Protein AF-A0A523GTD7-F1 (afdb_monomer_lite)

Structure (mmCIF, N/CA/C/O backbone):
data_AF-A0A523GTD7-F1
#
_entry.id   AF-A0A523GTD7-F1
#
loop_
_atom_site.group_PDB
_atom_site.id
_atom_site.type_symbol
_atom_site.label_atom_id
_atom_site.label_alt_id
_atom_site.label_comp_id
_atom_site.label_asym_id
_atom_site.label_entity_id
_atom_site.label_seq_id
_atom_site.pdbx_PDB_ins_code
_atom_site.Cartn_x
_atom_site.Cartn_y
_atom_site.Cartn_z
_atom_site.occupancy
_atom_site.B_iso_or_equiv
_atom_site.auth_seq_id
_atom_site.auth_comp_id
_atom_site.auth_asym_id
_atom_site.auth_atom_id
_atom_site.pdbx_PDB_model_num
ATOM 1 N N . MET A 1 1 ? -1.643 4.679 21.120 1.00 72.44 1 MET A N 1
ATOM 2 C CA . MET A 1 1 ? -1.418 3.522 20.223 1.00 72.44 1 MET A CA 1
ATOM 3 C C . MET A 1 1 ? -2.589 3.264 19.270 1.00 72.44 1 MET A C 1
ATOM 5 O O . MET A 1 1 ? -2.383 3.367 18.074 1.00 72.44 1 MET A O 1
ATOM 9 N N . ILE A 1 2 ? -3.818 3.021 19.748 1.00 78.12 2 ILE A N 1
ATOM 10 C CA . ILE A 1 2 ? -4.973 2.696 18.874 1.00 78.12 2 ILE A CA 1
ATOM 11 C C . ILE A 1 2 ? -5.332 3.829 17.888 1.00 78.12 2 ILE A C 1
ATOM 13 O O . ILE A 1 2 ? -5.571 3.570 16.715 1.00 78.12 2 ILE A O 1
ATOM 17 N N . LYS A 1 3 ? -5.316 5.100 18.323 1.00 81.06 3 LYS A N 1
ATOM 18 C CA . LYS A 1 3 ? -5.536 6.245 17.412 1.00 81.06 3 LYS A CA 1
ATOM 19 C C . LYS A 1 3 ? -4.476 6.321 16.304 1.00 81.06 3 LYS A C 1
ATOM 21 O O . LYS A 1 3 ? -4.810 6.590 15.158 1.00 81.06 3 LYS A O 1
ATOM 26 N N . PHE A 1 4 ? -3.216 6.046 16.652 1.00 85.50 4 PHE A N 1
ATOM 27 C CA . PHE A 1 4 ? -2.107 6.020 15.699 1.00 85.50 4 PHE A CA 1
ATOM 28 C C . PHE A 1 4 ? -2.283 4.886 14.684 1.00 85.50 4 PHE A C 1
ATOM 30 O O . PHE A 1 4 ? -2.287 5.164 13.497 1.00 85.50 4 PHE A O 1
ATOM 37 N N . LEU A 1 5 ? -2.569 3.660 15.142 1.00 85.44 5 LEU A N 1
ATOM 38 C CA . LEU A 1 5 ? -2.884 2.505 14.290 1.00 85.44 5 LEU A CA 1
ATOM 39 C C . LEU A 1 5 ? -3.930 2.835 13.218 1.00 85.44 5 LEU A C 1
ATOM 41 O O . LEU A 1 5 ? -3.699 2.630 12.030 1.00 85.44 5 LEU A O 1
ATOM 45 N N . LYS A 1 6 ? -5.080 3.354 13.658 1.00 83.75 6 LYS A N 1
ATOM 46 C CA . LYS A 1 6 ? -6.215 3.677 12.788 1.00 83.75 6 LYS A CA 1
ATOM 47 C C . LYS A 1 6 ? -5.858 4.763 11.771 1.00 83.75 6 LYS A C 1
ATOM 49 O O . LYS A 1 6 ? -6.221 4.652 10.604 1.00 83.75 6 LYS A O 1
ATOM 54 N N . SER A 1 7 ? -5.119 5.786 12.208 1.00 87.12 7 SER A N 1
ATOM 55 C CA . SER A 1 7 ? -4.631 6.855 11.330 1.00 87.12 7 SER A CA 1
ATOM 56 C C . SER A 1 7 ? -3.644 6.319 10.289 1.00 87.12 7 SER A C 1
ATOM 58 O O . SER A 1 7 ? -3.830 6.537 9.095 1.00 87.12 7 SER A O 1
ATOM 60 N N . SER A 1 8 ? -2.650 5.534 10.716 1.00 86.50 8 SER A N 1
ATOM 61 C CA . SER A 1 8 ? -1.679 4.896 9.822 1.00 86.50 8 SER A CA 1
ATOM 62 C C . SER A 1 8 ? -2.358 3.990 8.800 1.00 86.50 8 SER A C 1
ATOM 64 O O . SER A 1 8 ? -2.014 4.041 7.624 1.00 86.50 8 SER A O 1
ATOM 66 N N . GLN A 1 9 ? -3.359 3.209 9.213 1.00 88.06 9 GLN A N 1
ATOM 67 C CA . GLN A 1 9 ? -4.126 2.362 8.303 1.00 88.06 9 GLN A CA 1
ATOM 68 C C . GLN A 1 9 ? -4.867 3.184 7.243 1.00 88.06 9 GLN A C 1
ATOM 70 O O . GLN A 1 9 ? -4.818 2.843 6.063 1.00 88.06 9 GLN A O 1
ATOM 75 N N . MET A 1 10 ? -5.499 4.295 7.636 1.00 88.94 10 MET A N 1
ATOM 76 C CA . MET A 1 10 ? -6.158 5.194 6.688 1.00 88.94 10 MET A CA 1
ATOM 77 C C . MET A 1 10 ? -5.156 5.774 5.684 1.00 88.94 10 MET A C 1
ATOM 79 O O . MET A 1 10 ? -5.385 5.686 4.479 1.00 88.94 10 MET A O 1
ATOM 83 N N . VAL A 1 11 ? -4.019 6.290 6.163 1.00 90.88 11 VAL A N 1
ATOM 84 C CA . VAL A 1 11 ? -2.952 6.835 5.306 1.00 90.88 11 VAL A CA 1
ATOM 85 C C . VAL A 1 11 ? -2.441 5.781 4.324 1.00 90.88 11 VAL A C 1
ATOM 87 O O . VAL A 1 11 ? -2.341 6.062 3.133 1.00 90.88 11 VAL A O 1
ATOM 90 N N . VAL A 1 12 ? -2.180 4.556 4.788 1.00 89.31 12 VAL A N 1
ATOM 91 C CA . VAL A 1 12 ? -1.743 3.453 3.920 1.00 89.31 12 VAL A CA 1
ATOM 92 C C . VAL 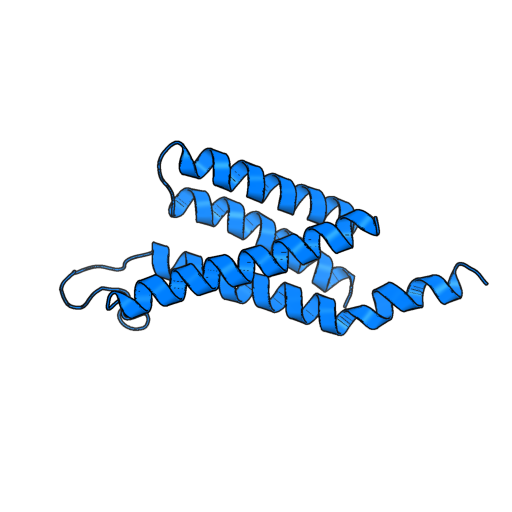A 1 12 ? -2.823 3.099 2.900 1.00 89.31 12 VAL A C 1
ATOM 94 O O . VAL A 1 12 ? -2.501 2.946 1.727 1.00 89.31 12 VAL A O 1
ATOM 97 N N . SER A 1 13 ? -4.098 3.023 3.294 1.00 89.38 13 SER A N 1
ATOM 98 C CA . SER A 1 13 ? -5.192 2.710 2.361 1.00 89.38 13 SER A CA 1
ATOM 99 C C . SER A 1 13 ? -5.334 3.756 1.247 1.00 89.38 13 SER A C 1
ATOM 101 O O . SER A 1 13 ? -5.469 3.399 0.077 1.00 89.38 13 SER A O 1
ATOM 103 N N . LEU A 1 14 ? -5.211 5.045 1.579 1.00 91.00 14 LEU A N 1
ATOM 104 C CA . LEU A 1 14 ? -5.215 6.129 0.595 1.00 91.00 14 LEU A CA 1
ATOM 105 C C . LEU A 1 14 ? -3.957 6.097 -0.282 1.00 91.00 14 LEU A C 1
ATOM 107 O O . LEU A 1 14 ? -4.046 6.277 -1.496 1.00 91.00 14 LEU A O 1
ATOM 111 N N . GLY A 1 15 ? -2.796 5.815 0.315 1.00 87.94 15 GLY A N 1
ATOM 112 C CA . GLY A 1 15 ? -1.529 5.662 -0.400 1.00 87.94 15 GLY A CA 1
ATOM 113 C C . GLY A 1 15 ? -1.553 4.510 -1.406 1.00 87.94 15 GLY A C 1
ATOM 114 O O . GLY A 1 15 ? -1.028 4.656 -2.508 1.00 87.94 15 GLY A O 1
ATOM 115 N N . VAL A 1 16 ? -2.214 3.398 -1.071 1.00 86.75 16 VAL A N 1
ATOM 116 C CA . VAL A 1 16 ? -2.445 2.260 -1.976 1.00 86.75 16 VAL A CA 1
ATOM 117 C C . VAL A 1 16 ? -3.272 2.687 -3.183 1.00 86.75 16 VAL A C 1
ATOM 119 O O . VAL A 1 16 ? -2.866 2.410 -4.310 1.00 86.75 16 VAL A O 1
ATOM 122 N N . ILE A 1 17 ? -4.380 3.409 -2.968 1.00 89.62 17 ILE A N 1
ATOM 123 C CA . ILE A 1 17 ? -5.202 3.939 -4.067 1.00 89.62 17 ILE A CA 1
ATOM 124 C C . ILE A 1 17 ? -4.343 4.828 -4.970 1.00 89.62 17 ILE A C 1
ATOM 126 O O . ILE A 1 17 ? -4.237 4.555 -6.162 1.00 89.62 17 ILE A O 1
ATOM 130 N N . GLY A 1 18 ? -3.679 5.844 -4.407 1.00 87.75 18 GLY A N 1
ATOM 131 C CA . GLY A 1 18 ? -2.844 6.765 -5.185 1.00 87.75 18 GLY A CA 1
ATOM 132 C C . GLY A 1 18 ? -1.733 6.049 -5.957 1.00 87.75 18 GLY A C 1
ATOM 133 O O . GLY A 1 18 ? -1.499 6.336 -7.127 1.00 87.75 18 GLY A O 1
ATOM 134 N N . SER A 1 19 ? -1.099 5.053 -5.339 1.00 88.75 19 SER A N 1
ATOM 135 C CA . SER A 1 19 ? -0.040 4.269 -5.979 1.00 88.75 19 SER A CA 1
ATOM 136 C C . SER A 1 19 ? -0.568 3.398 -7.119 1.00 88.75 19 SER A C 1
ATOM 138 O O . SER A 1 19 ? 0.089 3.287 -8.149 1.00 88.75 19 SER A O 1
ATOM 140 N N . PHE A 1 20 ? -1.763 2.814 -6.996 1.00 86.94 20 PHE A N 1
ATOM 141 C CA . PHE A 1 20 ? -2.363 2.028 -8.079 1.00 86.94 20 PHE A CA 1
ATOM 142 C C . PHE A 1 20 ? -2.663 2.855 -9.325 1.00 86.94 20 PHE A C 1
ATOM 144 O O . PHE A 1 20 ? -2.480 2.341 -10.427 1.00 86.94 20 PHE A O 1
ATOM 151 N N . TRP A 1 21 ? -3.028 4.127 -9.162 1.00 87.81 21 TRP A N 1
ATOM 152 C CA . TRP A 1 21 ? -3.178 5.061 -10.282 1.00 87.81 21 TRP A CA 1
ATOM 153 C C . TRP A 1 21 ? -1.872 5.331 -11.030 1.00 87.81 21 TRP A C 1
ATOM 155 O O . TRP A 1 21 ? -1.898 5.589 -12.229 1.00 87.81 21 TRP A O 1
ATOM 165 N N . LEU A 1 22 ? -0.734 5.244 -10.342 1.00 87.81 22 LEU A N 1
ATOM 166 C CA . LEU A 1 22 ? 0.587 5.441 -10.940 1.00 87.81 22 LEU A CA 1
ATOM 167 C C . LEU A 1 22 ? 1.178 4.148 -11.521 1.00 87.81 22 LEU A C 1
ATOM 169 O O . LEU A 1 22 ? 2.016 4.205 -12.416 1.00 87.81 22 LEU A O 1
ATOM 173 N N . ILE A 1 23 ? 0.770 2.986 -11.005 1.00 85.62 23 ILE A N 1
ATOM 174 C CA . ILE A 1 23 ? 1.295 1.677 -11.416 1.00 85.62 23 ILE A CA 1
ATOM 175 C C . ILE A 1 23 ? 0.521 1.103 -12.608 1.00 85.62 23 ILE A C 1
ATOM 177 O O . ILE A 1 23 ? 1.133 0.558 -13.527 1.00 85.62 23 ILE A O 1
ATOM 181 N N . TYR A 1 24 ? -0.81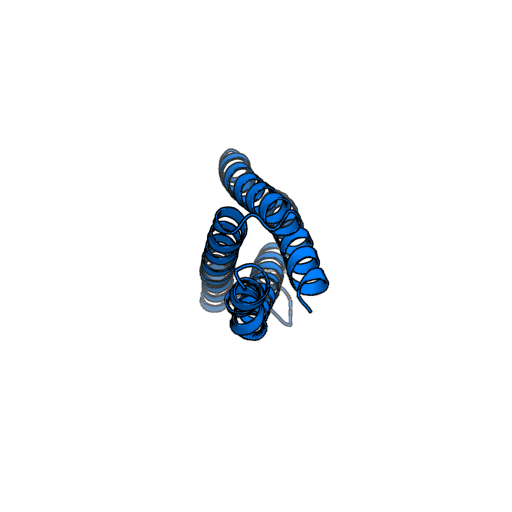4 1.158 -12.580 1.00 84.31 24 TYR A N 1
ATOM 182 C CA . TYR A 1 24 ? -1.656 0.420 -13.520 1.00 84.31 24 TYR A CA 1
ATOM 183 C C . TYR A 1 24 ? -2.372 1.348 -14.506 1.00 84.31 24 TYR A C 1
ATOM 185 O O . TYR A 1 24 ? -3.156 2.194 -14.080 1.00 84.31 24 TYR A O 1
ATOM 193 N N . PRO A 1 25 ? -2.199 1.152 -15.825 1.00 82.44 25 PRO A N 1
ATOM 194 C CA . PRO A 1 25 ? -3.026 1.816 -16.823 1.00 82.44 25 PRO A CA 1
ATOM 195 C C . PRO A 1 25 ? -4.354 1.072 -17.067 1.00 82.44 25 PRO A C 1
ATOM 197 O O . PRO A 1 25 ? -4.467 -0.143 -16.880 1.00 82.44 25 PRO A O 1
ATOM 200 N N . GLY A 1 26 ? -5.362 1.799 -17.561 1.00 82.44 26 GLY A N 1
ATOM 201 C CA . GLY A 1 26 ? -6.595 1.225 -18.114 1.00 82.44 26 GLY A CA 1
ATOM 202 C C . GLY A 1 26 ? -7.486 0.509 -17.091 1.00 82.44 26 GLY A C 1
ATOM 203 O O . GLY A 1 26 ? -7.591 0.920 -15.943 1.00 82.44 26 GLY A O 1
ATOM 204 N N . ALA A 1 27 ? -8.154 -0.576 -17.496 1.00 78.00 27 ALA A N 1
ATOM 205 C CA . ALA A 1 27 ? -9.167 -1.253 -16.673 1.00 78.00 27 ALA A CA 1
ATOM 206 C C . ALA A 1 27 ? -8.638 -1.790 -15.326 1.00 78.00 27 ALA A C 1
ATOM 208 O O . ALA A 1 27 ? -9.385 -1.857 -14.347 1.00 78.00 27 ALA A O 1
ATOM 209 N N . MET A 1 28 ? -7.344 -2.115 -15.244 1.00 82.44 28 MET A N 1
ATOM 210 C CA . MET A 1 28 ? -6.717 -2.571 -13.999 1.00 82.44 28 MET A CA 1
ATOM 211 C C . MET A 1 28 ? -6.742 -1.494 -12.908 1.00 82.44 28 MET A C 1
ATOM 213 O O . MET A 1 28 ? -6.893 -1.834 -11.735 1.00 82.44 28 MET A O 1
ATOM 217 N N . VAL A 1 29 ? -6.690 -0.204 -13.273 1.00 84.88 29 VAL A N 1
ATOM 218 C CA . VAL A 1 29 ? -6.786 0.895 -12.299 1.00 84.88 29 VAL A CA 1
ATOM 219 C C . VAL A 1 29 ? -8.160 0.948 -11.639 1.00 84.88 29 VAL A C 1
ATOM 221 O O . VAL A 1 29 ? -8.257 1.238 -10.450 1.00 84.88 29 VAL A O 1
ATOM 224 N N . ILE A 1 30 ? -9.223 0.619 -12.381 1.00 84.38 30 ILE A N 1
ATOM 225 C CA . ILE A 1 30 ? -10.606 0.641 -11.885 1.00 84.38 30 ILE A CA 1
ATOM 226 C C . ILE A 1 30 ? -10.805 -0.486 -10.874 1.00 84.38 30 ILE A C 1
ATOM 228 O O . ILE A 1 30 ? -11.324 -0.260 -9.777 1.00 84.38 30 ILE A O 1
ATOM 232 N N . PHE A 1 31 ? -10.337 -1.690 -11.211 1.00 80.50 31 PHE A N 1
ATOM 233 C CA . PHE A 1 31 ? -10.375 -2.831 -10.300 1.00 80.50 31 PHE A CA 1
ATOM 234 C C . PHE A 1 31 ? -9.576 -2.543 -9.022 1.00 80.50 31 PHE A C 1
ATOM 236 O O . PHE A 1 31 ? -10.103 -2.655 -7.913 1.00 80.50 31 PHE A O 1
ATOM 243 N N . ALA A 1 32 ? -8.333 -2.085 -9.178 1.00 81.69 32 ALA A N 1
ATOM 244 C CA . ALA A 1 32 ? -7.450 -1.769 -8.063 1.00 81.69 32 ALA A CA 1
ATOM 245 C C . ALA A 1 32 ? -8.008 -0.631 -7.186 1.00 81.69 32 ALA A C 1
ATOM 247 O O . ALA A 1 32 ? -7.950 -0.708 -5.958 1.00 81.69 32 ALA A O 1
ATOM 248 N N . SER A 1 33 ? -8.637 0.380 -7.796 1.00 85.62 33 SER A N 1
ATOM 249 C CA . SER A 1 33 ? -9.327 1.462 -7.082 1.00 85.62 33 SER A CA 1
ATOM 250 C C . SER A 1 33 ? -10.545 0.961 -6.320 1.00 85.62 33 SER A C 1
ATOM 252 O O . SER A 1 33 ? -10.755 1.380 -5.190 1.00 85.62 33 SER A O 1
ATOM 254 N N . THR A 1 34 ? -11.326 0.037 -6.884 1.00 88.00 34 THR A N 1
ATOM 255 C CA . THR A 1 34 ? -12.494 -0.544 -6.200 1.00 88.00 34 THR A CA 1
ATOM 256 C C . THR A 1 34 ? -12.068 -1.285 -4.933 1.00 88.00 34 THR A C 1
ATOM 258 O O . THR A 1 34 ? -12.636 -1.071 -3.861 1.00 88.00 34 THR A O 1
ATOM 261 N N . VAL A 1 35 ? -11.012 -2.098 -5.028 1.00 85.62 35 VAL A N 1
ATOM 262 C CA . VAL A 1 35 ? -10.425 -2.793 -3.870 1.00 85.62 35 VAL A CA 1
ATOM 263 C C . VAL A 1 35 ? -9.847 -1.792 -2.864 1.00 85.62 35 VAL A C 1
ATOM 265 O O . VAL A 1 35 ? -10.088 -1.914 -1.662 1.00 85.62 35 VAL A O 1
ATOM 268 N N . GLY A 1 36 ? -9.131 -0.770 -3.339 1.00 87.69 36 GLY A N 1
ATOM 269 C CA . GLY A 1 36 ? -8.578 0.283 -2.489 1.00 87.69 36 GLY A CA 1
ATOM 270 C C . GLY A 1 36 ? -9.655 1.081 -1.748 1.00 87.69 36 GLY A C 1
ATOM 271 O O . GLY A 1 36 ? -9.521 1.332 -0.552 1.00 87.69 36 GLY A O 1
ATOM 272 N N . LEU A 1 37 ? -10.765 1.412 -2.411 1.00 91.25 37 LEU A N 1
ATOM 273 C CA . LEU A 1 37 ? -11.917 2.080 -1.803 1.00 91.25 37 LEU A CA 1
ATOM 274 C C . LEU A 1 37 ? -12.594 1.197 -0.752 1.00 91.25 37 LEU A C 1
ATOM 276 O O . LEU A 1 37 ? -12.951 1.699 0.312 1.00 91.25 37 LEU A O 1
ATOM 280 N N . ALA A 1 38 ? -12.723 -0.109 -1.001 1.00 90.50 38 ALA A N 1
ATOM 281 C CA . ALA A 1 38 ? -13.223 -1.048 0.003 1.00 90.50 38 ALA A CA 1
ATOM 282 C C . ALA A 1 38 ? -12.317 -1.078 1.248 1.00 90.50 38 ALA A C 1
ATOM 284 O O . ALA A 1 38 ? -12.813 -1.052 2.378 1.00 90.50 38 ALA A O 1
ATOM 285 N N . TYR A 1 39 ? -10.995 -1.045 1.059 1.00 91.12 39 TYR A N 1
ATOM 286 C CA . TYR A 1 39 ? -10.040 -0.957 2.164 1.00 91.12 39 TYR A CA 1
ATOM 287 C C . TYR A 1 39 ? -10.133 0.385 2.916 1.00 91.12 39 TYR A C 1
ATOM 289 O O . TYR A 1 39 ? -10.143 0.409 4.152 1.00 91.12 39 TYR A O 1
ATOM 297 N N . ALA A 1 40 ? -10.280 1.504 2.204 1.00 90.44 40 ALA A N 1
ATOM 298 C CA . ALA A 1 40 ? -10.489 2.815 2.819 1.00 90.44 40 ALA A CA 1
ATOM 299 C C . ALA A 1 40 ? -11.805 2.864 3.616 1.00 90.44 40 ALA A C 1
ATOM 301 O O . ALA A 1 40 ? -11.820 3.319 4.760 1.00 90.44 40 ALA A O 1
ATOM 302 N N . ALA A 1 41 ? -12.898 2.320 3.073 1.00 91.31 41 ALA A N 1
ATOM 303 C CA . ALA A 1 41 ? -14.184 2.227 3.763 1.00 91.31 41 ALA A CA 1
ATOM 304 C C . ALA A 1 41 ? -14.091 1.372 5.037 1.00 91.31 41 ALA A C 1
ATOM 306 O O . ALA A 1 41 ? -14.569 1.784 6.098 1.00 91.31 41 ALA A O 1
ATOM 307 N N . ALA A 1 42 ? -13.409 0.223 4.968 1.00 88.75 42 ALA A N 1
ATOM 308 C CA . ALA A 1 42 ? -13.121 -0.596 6.144 1.00 88.75 42 ALA A CA 1
ATOM 309 C C . ALA A 1 42 ? -12.282 0.176 7.178 1.00 88.75 42 ALA A C 1
ATOM 311 O O . ALA A 1 42 ? -12.538 0.084 8.378 1.00 88.75 42 ALA A O 1
ATOM 312 N N . SER A 1 43 ? -11.340 1.006 6.725 1.00 85.75 43 SER A N 1
ATOM 313 C CA . SER A 1 43 ? -10.518 1.850 7.598 1.00 85.75 43 SER A CA 1
ATOM 314 C C . SER A 1 43 ? -11.311 2.954 8.290 1.00 85.75 43 SER A C 1
ATOM 316 O O . SER A 1 43 ? -11.148 3.164 9.492 1.00 85.75 43 SER A O 1
ATOM 318 N N . VAL A 1 44 ? -12.242 3.596 7.586 1.00 89.62 44 VAL A N 1
ATOM 319 C CA . VAL A 1 44 ? -13.189 4.547 8.188 1.00 89.62 44 VAL A CA 1
ATOM 320 C C . VAL A 1 44 ? -14.083 3.849 9.217 1.00 89.62 44 VAL A C 1
ATOM 322 O O . VAL A 1 44 ? -14.289 4.370 10.316 1.00 89.62 44 VAL A O 1
ATOM 325 N N . GLY A 1 45 ? -14.573 2.645 8.911 1.00 83.25 45 GLY A N 1
ATOM 326 C CA . GLY A 1 45 ? -15.331 1.835 9.867 1.00 83.25 45 GLY A CA 1
ATOM 327 C C . GLY A 1 45 ? -14.512 1.462 11.109 1.00 83.25 45 GLY A C 1
ATOM 328 O O . GLY A 1 45 ? -15.025 1.525 12.226 1.00 83.25 45 GLY A O 1
ATOM 329 N N . ALA A 1 46 ? -13.227 1.146 10.932 1.00 82.06 46 ALA A N 1
ATOM 330 C CA . ALA A 1 46 ? -12.301 0.869 12.027 1.00 82.06 46 ALA A CA 1
ATOM 331 C C . ALA A 1 46 ? -12.051 2.110 12.902 1.00 82.06 46 ALA A C 1
ATOM 333 O O . ALA A 1 46 ? -11.955 1.989 14.125 1.00 82.06 46 ALA A O 1
ATOM 334 N N . ILE A 1 47 ? -12.010 3.315 12.316 1.00 85.44 47 ILE A N 1
ATOM 335 C CA . ILE A 1 47 ? -11.927 4.572 13.077 1.00 85.44 47 ILE A CA 1
ATOM 336 C C . ILE A 1 47 ? -13.113 4.704 14.035 1.00 85.44 47 ILE A C 1
ATOM 338 O O . ILE A 1 47 ? -12.892 5.023 15.203 1.00 85.44 47 ILE A O 1
ATOM 342 N N . ARG A 1 48 ? -14.322 4.361 13.573 1.00 84.88 48 ARG A N 1
ATOM 343 C CA . ARG A 1 48 ? -15.576 4.368 14.352 1.00 84.88 48 ARG A CA 1
ATOM 344 C C . ARG A 1 48 ? -15.742 3.185 15.319 1.00 84.88 48 ARG A C 1
ATOM 346 O O . ARG A 1 48 ? -16.837 2.964 15.818 1.00 84.88 48 ARG A O 1
ATOM 353 N N . ASP A 1 49 ? -14.684 2.411 15.566 1.00 81.38 49 ASP A N 1
ATOM 354 C CA . ASP A 1 49 ? -14.681 1.275 16.502 1.00 81.38 49 ASP A CA 1
ATOM 355 C C . ASP A 1 49 ? -15.639 0.123 16.135 1.00 81.38 49 ASP A C 1
ATOM 357 O O . ASP A 1 49 ? -15.961 -0.736 16.959 1.00 81.38 49 ASP A O 1
ATOM 361 N N . HIS A 1 50 ? -16.032 0.007 14.862 1.00 83.69 50 HIS A N 1
ATOM 362 C CA . HIS A 1 50 ? -16.777 -1.163 14.402 1.00 83.69 50 HIS A CA 1
ATOM 363 C C . HIS A 1 50 ? -15.856 -2.385 14.300 1.00 83.69 50 HIS A C 1
ATOM 365 O O . HIS A 1 50 ? -14.997 -2.470 13.422 1.00 83.69 50 HIS A O 1
ATOM 371 N N . ARG A 1 51 ? -16.069 -3.383 15.165 1.00 80.25 51 ARG A N 1
ATOM 372 C CA . ARG A 1 51 ? -15.208 -4.579 15.261 1.00 80.25 51 ARG A CA 1
ATOM 373 C C . ARG A 1 51 ? -15.044 -5.333 13.942 1.00 80.25 51 ARG A C 1
ATOM 375 O O . ARG A 1 51 ? -13.941 -5.764 13.625 1.00 80.25 51 ARG A O 1
ATOM 382 N N . ILE A 1 52 ? -16.132 -5.501 13.190 1.00 86.88 52 ILE A N 1
ATOM 383 C CA . ILE A 1 52 ? -16.090 -6.183 11.890 1.00 86.88 52 ILE A CA 1
ATOM 384 C C . ILE A 1 52 ? -15.197 -5.395 10.927 1.00 86.88 52 ILE A C 1
ATOM 386 O O . ILE A 1 52 ? -14.345 -5.981 10.271 1.00 86.88 52 ILE A O 1
ATOM 390 N N . ALA A 1 53 ? -15.317 -4.066 10.909 1.00 87.69 53 ALA A N 1
ATOM 391 C CA . ALA A 1 53 ? -14.503 -3.211 10.053 1.00 87.69 53 ALA A CA 1
ATOM 392 C C . ALA A 1 53 ? -13.011 -3.251 10.427 1.00 87.69 53 ALA A C 1
ATOM 394 O O . ALA A 1 53 ? -12.174 -3.277 9.532 1.00 87.69 53 ALA A O 1
ATOM 395 N N . ILE A 1 54 ? -12.675 -3.337 11.722 1.00 86.25 54 ILE A N 1
ATOM 396 C CA . ILE A 1 54 ? -11.286 -3.523 12.186 1.00 86.25 54 ILE A CA 1
ATOM 397 C C . ILE A 1 54 ? -10.700 -4.822 11.620 1.00 86.25 54 ILE A C 1
ATOM 399 O O . ILE A 1 54 ? -9.618 -4.811 11.042 1.00 86.25 54 ILE A O 1
ATOM 403 N N . TRP A 1 55 ? -11.426 -5.938 11.737 1.00 89.00 55 TRP A N 1
ATOM 404 C CA . TRP A 1 55 ? -10.977 -7.222 11.192 1.00 89.00 55 TRP A CA 1
ATOM 405 C C . TRP A 1 55 ? -10.842 -7.202 9.672 1.00 89.00 55 TRP A C 1
ATOM 407 O O . TRP A 1 55 ? -9.835 -7.661 9.138 1.00 89.00 55 TRP A O 1
ATOM 417 N N . VAL A 1 56 ? -11.835 -6.649 8.976 1.00 91.19 56 VAL A N 1
ATOM 418 C CA . VAL A 1 56 ? -11.812 -6.533 7.514 1.00 91.19 56 VAL A CA 1
ATOM 419 C C . VAL A 1 56 ? -10.619 -5.688 7.067 1.00 91.19 56 VAL A C 1
ATOM 421 O O . VAL A 1 56 ? -9.883 -6.092 6.169 1.00 91.19 56 VAL A O 1
ATOM 424 N N . ALA A 1 57 ? -10.364 -4.555 7.721 1.00 90.44 57 ALA A N 1
ATOM 425 C CA . ALA A 1 57 ? -9.237 -3.699 7.377 1.00 90.44 57 ALA A CA 1
ATOM 426 C C . ALA A 1 57 ? -7.876 -4.337 7.705 1.00 90.44 57 ALA A C 1
ATOM 428 O O . ALA A 1 57 ? -6.916 -4.163 6.951 1.00 90.44 57 ALA A O 1
ATOM 429 N N . PHE A 1 58 ? -7.799 -5.143 8.766 1.00 90.69 58 PHE A N 1
ATOM 430 C CA . PHE A 1 58 ? -6.617 -5.946 9.062 1.00 90.69 58 PHE A CA 1
ATOM 431 C C . PHE A 1 58 ? -6.339 -6.985 7.965 1.00 90.69 58 PHE A C 1
ATOM 433 O O . PHE A 1 58 ? -5.208 -7.084 7.491 1.00 90.69 58 PHE A O 1
ATOM 440 N N . VAL A 1 59 ? -7.365 -7.703 7.492 1.00 93.88 59 VAL A N 1
ATOM 441 C CA . VAL A 1 59 ? -7.228 -8.650 6.370 1.00 93.88 59 VAL A CA 1
ATOM 442 C C . VAL A 1 59 ? -6.763 -7.933 5.103 1.00 93.88 59 VAL A C 1
ATOM 444 O O . VAL A 1 59 ? -5.817 -8.389 4.461 1.00 93.88 59 VAL A O 1
ATOM 447 N N . PHE A 1 60 ? -7.352 -6.778 4.775 1.00 93.06 60 PHE A N 1
ATOM 448 C CA . PHE A 1 60 ? -6.882 -5.962 3.653 1.00 93.06 60 PHE A CA 1
ATOM 449 C C . PHE A 1 60 ? -5.421 -5.535 3.815 1.00 93.06 60 PHE A C 1
ATOM 451 O O . PHE A 1 60 ? -4.672 -5.582 2.840 1.00 93.06 60 PHE A O 1
ATOM 458 N N . SER A 1 61 ? -4.995 -5.175 5.029 1.00 92.19 61 SER A N 1
ATOM 459 C CA . SER A 1 61 ? -3.598 -4.828 5.319 1.00 92.19 61 SER A CA 1
ATOM 460 C C . SER A 1 61 ? -2.657 -6.002 5.029 1.00 92.19 61 SER A C 1
ATOM 462 O O . SER A 1 61 ? -1.646 -5.815 4.355 1.00 92.19 61 SER A O 1
ATOM 464 N N . ILE A 1 62 ? -3.007 -7.217 5.473 1.00 95.44 62 ILE A N 1
ATOM 465 C CA . ILE A 1 62 ? -2.216 -8.435 5.219 1.00 95.44 62 ILE A CA 1
ATOM 466 C C . ILE A 1 62 ? -2.132 -8.719 3.722 1.00 95.44 62 ILE A C 1
ATOM 468 O O . ILE A 1 62 ? -1.035 -8.873 3.186 1.00 95.44 62 ILE A O 1
ATOM 472 N N . VAL A 1 63 ? -3.279 -8.775 3.041 1.00 94.75 63 VAL A N 1
ATOM 473 C CA . VAL A 1 63 ? -3.335 -9.089 1.607 1.00 94.75 63 VAL A CA 1
ATOM 474 C C . VAL A 1 63 ? -2.539 -8.058 0.807 1.00 94.75 63 VAL A C 1
ATOM 476 O O . VAL A 1 63 ? -1.749 -8.433 -0.055 1.00 94.75 63 VAL A O 1
ATOM 479 N N . THR A 1 64 ? -2.678 -6.773 1.139 1.00 92.88 64 THR A N 1
ATOM 480 C CA . THR A 1 64 ? -1.918 -5.688 0.504 1.00 92.88 64 THR A CA 1
ATOM 481 C C . THR A 1 64 ? -0.416 -5.864 0.713 1.00 92.88 64 THR A C 1
ATOM 483 O O . THR A 1 64 ? 0.336 -5.777 -0.255 1.00 92.88 64 THR A O 1
ATOM 486 N N . ALA A 1 65 ? 0.027 -6.156 1.940 1.00 93.62 65 ALA A N 1
ATOM 487 C CA . ALA A 1 65 ? 1.441 -6.374 2.240 1.00 93.62 65 ALA A CA 1
ATOM 488 C C . ALA A 1 65 ? 2.012 -7.561 1.450 1.00 93.62 6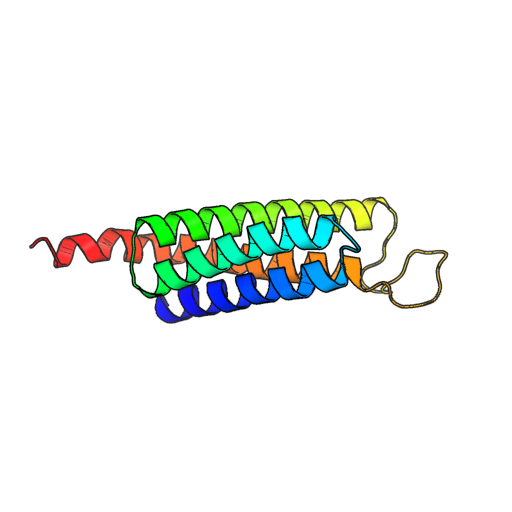5 ALA A C 1
ATOM 490 O O . ALA A 1 65 ? 3.062 -7.434 0.824 1.00 93.62 65 ALA A O 1
ATOM 491 N N . VAL A 1 66 ? 1.299 -8.693 1.422 1.00 95.56 66 VAL A N 1
ATOM 492 C CA . VAL A 1 66 ? 1.732 -9.904 0.706 1.00 95.56 66 VAL A CA 1
ATOM 493 C C . VAL A 1 66 ? 1.802 -9.660 -0.799 1.00 95.56 66 VAL A C 1
ATOM 495 O O . VAL A 1 66 ? 2.825 -9.944 -1.417 1.00 95.56 66 VAL A O 1
ATOM 498 N N . LEU A 1 67 ? 0.745 -9.112 -1.403 1.00 93.12 67 LEU A N 1
ATOM 499 C CA . LEU A 1 67 ? 0.714 -8.864 -2.846 1.00 93.12 67 LEU A CA 1
ATOM 500 C C . LEU A 1 67 ? 1.767 -7.835 -3.268 1.00 93.12 67 LEU A C 1
ATOM 502 O O . LEU A 1 67 ? 2.421 -8.016 -4.296 1.00 93.12 67 LEU A O 1
ATOM 506 N N . ALA A 1 68 ? 1.973 -6.787 -2.468 1.00 93.50 68 ALA A N 1
ATOM 507 C CA . ALA A 1 68 ? 2.996 -5.793 -2.750 1.00 93.50 68 ALA A CA 1
ATOM 508 C C . ALA A 1 68 ? 4.411 -6.377 -2.634 1.00 93.50 68 ALA A C 1
ATOM 510 O O . ALA A 1 68 ? 5.230 -6.156 -3.525 1.00 93.50 68 ALA A O 1
ATOM 511 N N . ALA A 1 69 ? 4.673 -7.200 -1.614 1.00 95.50 69 ALA A N 1
ATOM 512 C CA . ALA A 1 69 ? 5.937 -7.918 -1.466 1.00 95.50 69 ALA A CA 1
ATOM 513 C C . ALA A 1 69 ? 6.202 -8.881 -2.637 1.00 95.50 69 ALA A C 1
ATOM 515 O O . ALA A 1 69 ? 7.326 -8.956 -3.134 1.00 95.50 69 ALA A O 1
ATOM 516 N N . LEU A 1 70 ? 5.172 -9.581 -3.131 1.00 95.69 70 LEU A N 1
ATOM 517 C CA . LEU A 1 70 ? 5.283 -10.405 -4.340 1.00 95.69 70 LEU A CA 1
ATOM 518 C C . LEU A 1 70 ? 5.629 -9.559 -5.574 1.00 95.69 70 LEU A C 1
ATOM 520 O O . LEU A 1 70 ? 6.453 -9.985 -6.386 1.00 95.69 70 LEU A O 1
ATOM 524 N N . GLY A 1 71 ? 5.056 -8.356 -5.691 1.00 92.94 71 GLY A N 1
ATOM 525 C CA . GLY A 1 71 ? 5.416 -7.374 -6.716 1.00 92.94 71 GLY A CA 1
ATOM 526 C C . GLY A 1 71 ? 6.892 -6.976 -6.647 1.00 92.94 71 GLY A C 1
ATOM 527 O O . GLY A 1 71 ? 7.606 -7.105 -7.640 1.00 92.94 71 GLY A O 1
ATOM 528 N N . VAL A 1 72 ? 7.376 -6.583 -5.464 1.00 95.00 72 VAL A N 1
ATOM 529 C CA . VAL A 1 72 ? 8.796 -6.258 -5.220 1.00 95.00 72 VAL A CA 1
ATOM 530 C C . VAL A 1 72 ? 9.704 -7.432 -5.591 1.00 95.00 72 VAL A C 1
ATOM 532 O O . VAL A 1 72 ? 10.655 -7.264 -6.352 1.00 95.00 72 VAL A O 1
ATOM 535 N N . ASN A 1 73 ? 9.388 -8.641 -5.118 1.00 96.19 73 ASN A N 1
ATOM 536 C CA . ASN A 1 73 ? 10.162 -9.846 -5.420 1.00 96.19 73 ASN A CA 1
ATOM 537 C C . ASN A 1 73 ? 10.198 -10.155 -6.923 1.00 96.19 73 ASN A C 1
ATOM 539 O O . ASN A 1 73 ? 11.235 -10.569 -7.438 1.00 96.19 73 ASN A O 1
ATOM 543 N N . ARG A 1 74 ? 9.100 -9.918 -7.650 1.00 94.56 74 ARG A N 1
ATOM 544 C CA . ARG A 1 74 ? 9.080 -10.057 -9.110 1.00 94.56 74 ARG A CA 1
ATOM 545 C C . ARG A 1 74 ? 10.043 -9.077 -9.784 1.00 94.56 74 ARG A C 1
ATOM 547 O O . ARG A 1 74 ? 10.750 -9.487 -10.696 1.00 94.56 74 ARG A O 1
ATOM 554 N N . PHE A 1 75 ? 10.099 -7.821 -9.337 1.00 93.69 75 PHE A N 1
ATOM 555 C CA . PHE A 1 75 ? 11.040 -6.838 -9.882 1.00 93.69 75 PHE A CA 1
ATOM 556 C C . PHE A 1 75 ? 12.497 -7.200 -9.587 1.00 93.69 75 PHE A C 1
ATOM 558 O O . PHE A 1 75 ? 13.303 -7.201 -10.514 1.00 93.69 75 PHE A O 1
ATOM 565 N N . MET A 1 76 ? 12.819 -7.604 -8.352 1.00 93.75 76 MET A N 1
ATOM 566 C CA . MET A 1 76 ? 14.172 -8.067 -8.003 1.00 93.75 76 MET A CA 1
ATOM 567 C C . MET A 1 76 ? 14.601 -9.263 -8.861 1.00 93.75 76 MET A C 1
ATOM 569 O O . MET A 1 76 ? 15.697 -9.276 -9.409 1.00 93.75 76 MET A O 1
ATOM 573 N N . ARG A 1 77 ? 13.717 -10.255 -9.040 1.00 94.94 77 ARG A N 1
ATOM 574 C CA . ARG A 1 77 ? 13.995 -11.435 -9.880 1.00 94.94 77 ARG A CA 1
ATOM 575 C C . ARG A 1 77 ? 14.184 -11.102 -11.358 1.00 94.94 77 ARG A C 1
ATOM 577 O O . ARG A 1 77 ? 14.855 -11.852 -12.054 1.00 94.94 77 ARG A O 1
ATOM 584 N N . ASN A 1 78 ? 13.608 -9.996 -11.819 1.00 92.50 78 ASN A N 1
ATOM 585 C CA . ASN A 1 78 ? 13.783 -9.489 -13.176 1.00 92.50 78 ASN A CA 1
ATOM 586 C C . ASN A 1 78 ? 14.996 -8.548 -13.312 1.00 92.50 78 ASN A C 1
ATOM 588 O O . ASN A 1 78 ? 15.136 -7.909 -14.351 1.00 92.50 78 ASN A O 1
ATOM 592 N N . GLY A 1 79 ? 15.852 -8.445 -12.287 1.00 93.25 79 GLY A N 1
ATOM 593 C CA . GLY A 1 79 ? 17.086 -7.656 -12.335 1.00 93.25 79 GLY A CA 1
ATOM 594 C C . GLY A 1 79 ? 16.898 -6.162 -12.070 1.00 93.25 79 GLY A C 1
ATOM 595 O O . GLY A 1 79 ? 17.690 -5.361 -12.551 1.00 93.25 79 GLY A O 1
ATOM 596 N N . PHE A 1 80 ? 15.840 -5.761 -11.357 1.00 93.94 80 PHE A N 1
ATOM 5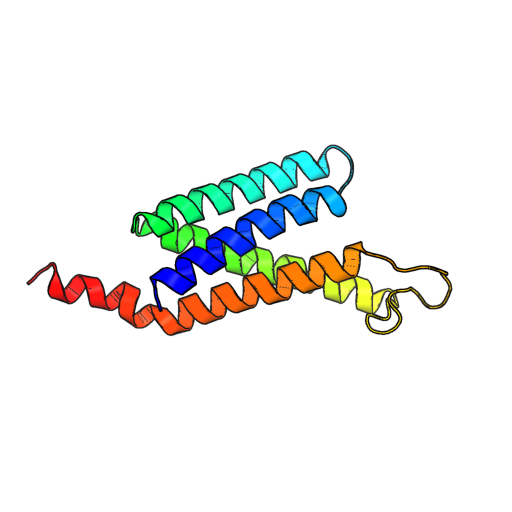97 C CA . PHE A 1 80 ? 15.714 -4.375 -10.904 1.00 93.94 80 PHE A CA 1
ATOM 598 C C . PHE A 1 80 ? 16.638 -4.113 -9.710 1.00 93.94 80 PHE A C 1
ATOM 600 O O . PHE A 1 80 ? 16.478 -4.747 -8.660 1.00 93.94 80 PHE A O 1
ATOM 607 N N . ASP A 1 81 ? 17.542 -3.144 -9.842 1.00 93.38 81 ASP A N 1
ATOM 608 C CA . ASP A 1 81 ? 18.346 -2.639 -8.734 1.00 93.38 81 ASP A CA 1
ATOM 609 C C . ASP A 1 81 ? 17.599 -1.489 -8.040 1.00 93.38 81 ASP A C 1
ATOM 611 O O . ASP A 1 81 ? 17.425 -0.400 -8.586 1.00 93.38 81 ASP A O 1
ATOM 615 N N . PHE A 1 82 ? 17.158 -1.720 -6.802 1.00 91.44 82 PHE A N 1
ATOM 616 C CA . PHE A 1 82 ? 16.457 -0.717 -5.993 1.00 91.44 82 PHE A CA 1
ATOM 617 C C . PHE A 1 82 ? 17.349 0.437 -5.514 1.00 91.44 82 PHE A C 1
ATOM 619 O O . PHE A 1 82 ? 16.818 1.487 -5.143 1.00 91.44 82 PHE A O 1
ATOM 626 N N . LEU A 1 83 ? 18.670 0.268 -5.500 1.00 92.06 83 LEU A N 1
ATOM 627 C CA . LEU A 1 83 ? 19.615 1.323 -5.135 1.00 92.06 83 LEU A CA 1
ATOM 628 C C . LEU A 1 83 ? 19.913 2.221 -6.336 1.00 92.06 83 LEU A C 1
ATOM 630 O O . LEU A 1 83 ? 19.881 3.443 -6.198 1.00 92.06 83 LEU A O 1
ATOM 634 N N . ALA A 1 84 ? 20.149 1.630 -7.509 1.00 91.19 84 ALA A N 1
ATOM 635 C CA . ALA A 1 84 ? 20.354 2.380 -8.751 1.00 91.19 84 ALA A CA 1
ATOM 636 C C . ALA A 1 84 ? 19.041 2.918 -9.357 1.00 91.19 84 ALA A C 1
ATOM 638 O O . ALA A 1 84 ? 19.047 3.894 -10.109 1.00 91.19 84 ALA A O 1
ATOM 639 N N . GLY A 1 85 ? 17.911 2.288 -9.029 1.00 91.00 85 GLY A N 1
ATOM 640 C CA . GLY A 1 85 ? 16.569 2.657 -9.477 1.00 91.00 85 GLY A CA 1
ATOM 641 C C . GLY A 1 85 ? 16.245 2.308 -10.914 1.00 91.00 85 GLY A C 1
ATOM 642 O O . GLY A 1 85 ? 15.305 2.868 -11.482 1.00 91.00 85 GLY A O 1
ATOM 643 N N . ASN A 1 86 ? 16.998 1.386 -11.500 1.00 92.75 86 ASN A N 1
ATOM 644 C CA . ASN A 1 86 ? 16.852 0.975 -12.883 1.00 92.75 86 ASN A CA 1
ATOM 645 C C . ASN A 1 86 ? 17.088 -0.533 -13.048 1.00 92.75 86 ASN A C 1
ATOM 647 O O . ASN A 1 86 ? 17.388 -1.256 -12.100 1.00 92.75 86 ASN A O 1
ATOM 651 N N . PHE A 1 87 ? 16.866 -1.007 -14.268 1.00 91.50 87 PHE A N 1
ATOM 652 C CA . PHE A 1 87 ? 17.326 -2.320 -14.706 1.00 91.50 87 PHE A CA 1
ATOM 653 C C . PHE A 1 87 ? 18.686 -2.135 -15.378 1.00 91.50 87 PHE A C 1
ATOM 655 O O . PHE A 1 87 ? 18.851 -1.134 -16.074 1.00 91.50 87 PHE A O 1
ATOM 662 N N . ASP A 1 88 ? 19.585 -3.119 -15.277 1.00 83.31 88 ASP A N 1
ATOM 663 C CA . ASP A 1 88 ? 20.989 -3.071 -15.748 1.00 83.31 88 ASP A CA 1
ATOM 664 C C . ASP A 1 88 ? 21.217 -2.538 -17.183 1.00 83.31 88 ASP A C 1
ATOM 666 O O . ASP A 1 88 ? 22.332 -2.177 -17.548 1.00 83.31 88 ASP A O 1
ATOM 670 N N . GLN A 1 89 ? 20.179 -2.482 -18.023 1.00 79.44 89 GLN A N 1
ATOM 671 C CA . GLN A 1 89 ? 20.245 -2.039 -19.422 1.00 79.44 89 GLN A CA 1
ATOM 672 C C . GLN A 1 89 ? 19.376 -0.814 -19.751 1.00 79.44 89 GLN A C 1
ATOM 674 O O . GLN A 1 89 ? 19.289 -0.421 -20.913 1.00 79.44 89 GLN A O 1
ATOM 679 N N . HIS A 1 90 ? 18.710 -0.211 -18.765 1.00 80.88 90 HIS A N 1
ATOM 680 C CA . HIS A 1 90 ? 17.795 0.910 -18.978 1.00 80.88 90 HIS A CA 1
ATOM 681 C C . HIS A 1 90 ? 18.302 2.161 -18.267 1.00 80.88 90 HIS A C 1
ATOM 683 O O . HIS A 1 90 ? 18.591 2.142 -17.075 1.00 80.88 90 HIS A O 1
ATOM 689 N N . SER A 1 91 ? 18.365 3.276 -18.991 1.00 77.31 91 SER A N 1
ATOM 690 C CA . SER A 1 91 ? 18.617 4.581 -18.389 1.00 77.31 91 SER A CA 1
ATOM 691 C C . SER A 1 91 ? 17.325 5.168 -17.804 1.00 77.31 91 SER A C 1
ATOM 693 O O . SER A 1 91 ? 16.245 5.047 -18.383 1.00 77.31 91 SER A O 1
ATOM 695 N N . GLY A 1 92 ? 17.443 5.828 -16.649 1.00 83.69 92 GLY A N 1
ATOM 696 C CA . GLY A 1 92 ? 16.335 6.507 -15.967 1.00 83.69 92 GLY A CA 1
ATOM 697 C C . GLY A 1 92 ? 15.760 5.743 -14.771 1.00 83.69 92 GLY A C 1
ATOM 698 O O . GLY A 1 92 ? 15.989 4.551 -14.604 1.00 83.69 92 GLY A O 1
ATOM 699 N N . ILE A 1 93 ? 15.020 6.457 -13.918 1.00 86.62 93 ILE A N 1
ATOM 700 C CA . ILE A 1 93 ? 14.439 5.897 -12.691 1.00 86.62 93 ILE A CA 1
ATOM 701 C C . ILE A 1 93 ? 13.083 5.266 -13.006 1.00 86.62 93 ILE A C 1
ATOM 703 O O . ILE A 1 93 ? 12.149 5.948 -13.434 1.00 86.62 93 ILE A O 1
ATOM 707 N N . TYR A 1 94 ? 12.955 3.970 -12.738 1.00 89.88 94 TYR A N 1
ATOM 708 C CA . TYR A 1 94 ? 11.692 3.249 -12.853 1.00 89.88 94 TYR A CA 1
ATOM 709 C C . TYR A 1 94 ? 10.922 3.341 -11.536 1.00 89.88 94 TYR A C 1
ATOM 711 O O . TYR A 1 94 ? 11.272 2.726 -10.533 1.00 89.88 94 TYR A O 1
ATOM 719 N N . LEU A 1 95 ? 9.845 4.124 -11.544 1.00 90.69 95 LEU A N 1
ATOM 720 C CA . LEU A 1 95 ? 9.043 4.416 -10.356 1.00 90.69 95 LEU A CA 1
ATOM 721 C C . LEU A 1 95 ? 8.201 3.235 -9.816 1.00 90.69 95 LEU A C 1
ATOM 723 O O . LEU A 1 95 ? 8.126 3.091 -8.593 1.00 90.69 95 LEU A O 1
ATOM 727 N N . PRO A 1 96 ? 7.560 2.378 -10.643 1.00 92.06 96 PRO A N 1
ATOM 728 C CA . PRO A 1 96 ? 6.626 1.367 -10.135 1.00 92.06 96 PRO A CA 1
ATOM 729 C C . PRO A 1 96 ? 7.195 0.409 -9.070 1.00 92.06 96 PRO A C 1
ATOM 731 O O . PRO A 1 96 ? 6.504 0.190 -8.072 1.00 92.06 96 PRO A O 1
ATOM 734 N N . PRO A 1 97 ? 8.431 -0.124 -9.191 1.00 92.75 97 PRO A N 1
ATOM 735 C CA . PRO A 1 97 ? 9.035 -0.951 -8.144 1.00 92.75 97 PRO A CA 1
ATOM 736 C C . PRO A 1 97 ? 9.082 -0.259 -6.775 1.00 92.75 97 PRO A C 1
ATOM 738 O O . PRO A 1 97 ? 8.749 -0.877 -5.762 1.00 92.75 97 PRO A O 1
ATOM 741 N N . TYR A 1 98 ? 9.420 1.034 -6.735 1.00 94.19 98 TYR A N 1
ATOM 742 C CA . TYR A 1 98 ? 9.457 1.817 -5.497 1.00 94.19 98 TYR A CA 1
ATOM 743 C C . TYR A 1 98 ? 8.077 2.004 -4.873 1.00 94.19 98 TYR A C 1
ATOM 745 O O . TYR A 1 98 ? 7.944 1.940 -3.652 1.00 94.19 98 TYR A O 1
ATOM 753 N N . LEU A 1 99 ? 7.040 2.187 -5.692 1.00 94.19 99 LEU A N 1
ATOM 754 C CA . LEU A 1 99 ? 5.666 2.290 -5.200 1.00 94.19 99 LEU A CA 1
ATOM 755 C C . LEU A 1 99 ? 5.206 0.972 -4.567 1.00 94.19 99 LEU A C 1
ATOM 757 O O . LEU A 1 99 ? 4.649 0.982 -3.470 1.00 94.19 99 LEU A O 1
ATOM 761 N N . PHE A 1 100 ? 5.506 -0.171 -5.193 1.00 92.94 100 PHE A N 1
ATOM 762 C CA . PHE A 1 100 ? 5.251 -1.482 -4.586 1.00 92.94 100 PHE A CA 1
ATOM 763 C C . PHE A 1 100 ? 6.012 -1.672 -3.271 1.00 92.94 100 PHE A C 1
ATOM 765 O O . PHE A 1 100 ? 5.439 -2.173 -2.303 1.00 92.94 100 PHE A O 1
ATOM 772 N N . LEU A 1 101 ? 7.272 -1.235 -3.205 1.00 94.81 101 LEU A N 1
ATOM 773 C CA . LEU A 1 101 ? 8.068 -1.301 -1.981 1.00 94.81 101 LEU A CA 1
ATOM 774 C C . LEU A 1 101 ? 7.468 -0.440 -0.862 1.00 94.81 101 LEU A C 1
ATOM 776 O O . LEU A 1 101 ? 7.289 -0.927 0.256 1.00 94.81 101 LEU A O 1
ATOM 780 N N . ALA A 1 102 ? 7.089 0.803 -1.166 1.00 94.44 102 ALA A N 1
ATOM 781 C CA . ALA A 1 102 ? 6.459 1.709 -0.209 1.00 94.44 102 ALA A CA 1
ATOM 782 C C . ALA A 1 102 ? 5.128 1.149 0.320 1.00 94.44 102 ALA A C 1
ATOM 784 O O . ALA A 1 102 ? 4.901 1.144 1.533 1.00 94.44 102 ALA A O 1
ATOM 785 N N . ILE A 1 103 ? 4.281 0.610 -0.568 1.00 93.56 103 ILE A N 1
ATOM 786 C CA . ILE A 1 103 ? 3.030 -0.060 -0.183 1.00 93.56 103 ILE A CA 1
ATOM 787 C C . ILE A 1 103 ? 3.318 -1.262 0.722 1.00 93.56 103 ILE A C 1
ATOM 789 O O . ILE A 1 103 ? 2.674 -1.410 1.761 1.00 93.56 103 ILE A O 1
ATOM 793 N N . SER A 1 104 ? 4.291 -2.101 0.353 1.00 94.50 104 SER A N 1
ATOM 794 C CA . SER A 1 104 ? 4.656 -3.297 1.116 1.00 94.50 104 SER A CA 1
ATOM 795 C C . SER A 1 104 ? 5.089 -2.943 2.538 1.00 94.50 104 SER A C 1
ATOM 797 O O . SER A 1 104 ? 4.598 -3.543 3.495 1.00 94.50 104 SER A O 1
ATOM 799 N N . ILE A 1 105 ? 5.970 -1.951 2.690 1.00 95.00 105 ILE A N 1
ATOM 800 C CA . ILE A 1 105 ? 6.465 -1.500 3.999 1.00 95.00 105 ILE A CA 1
ATOM 801 C C . ILE A 1 105 ? 5.328 -0.886 4.821 1.00 95.00 105 ILE A C 1
ATOM 803 O O . ILE A 1 105 ? 5.140 -1.254 5.982 1.00 95.00 105 ILE A O 1
ATOM 807 N N . GLY A 1 106 ? 4.544 0.017 4.225 1.00 93.44 106 GLY A N 1
ATOM 808 C CA . GLY A 1 106 ? 3.437 0.682 4.912 1.00 93.44 106 GLY A CA 1
ATOM 809 C C . GLY A 1 106 ? 2.378 -0.306 5.406 1.00 93.44 106 GLY A C 1
ATOM 810 O O . GLY A 1 106 ? 1.969 -0.257 6.567 1.00 93.44 106 GLY A O 1
ATOM 811 N N . ALA A 1 107 ? 1.970 -1.248 4.555 1.00 91.00 107 ALA A N 1
ATOM 812 C CA . ALA A 1 107 ? 0.994 -2.271 4.915 1.00 91.00 107 ALA A CA 1
ATOM 813 C C . ALA A 1 107 ? 1.539 -3.243 5.974 1.00 91.00 107 ALA A C 1
ATOM 815 O O . ALA A 1 107 ? 0.839 -3.536 6.944 1.00 91.00 107 ALA A O 1
ATOM 816 N N . ALA A 1 108 ? 2.798 -3.681 5.858 1.00 92.38 108 ALA A N 1
ATOM 817 C CA . ALA A 1 108 ? 3.436 -4.526 6.868 1.00 92.38 108 ALA A CA 1
ATOM 818 C C . ALA A 1 108 ? 3.515 -3.830 8.237 1.00 92.38 108 ALA A C 1
ATOM 820 O O . ALA A 1 108 ? 3.205 -4.445 9.259 1.00 92.38 108 ALA A O 1
ATOM 821 N N . LEU A 1 109 ? 3.845 -2.534 8.269 1.00 93.62 109 LEU A N 1
ATOM 822 C CA . LEU A 1 109 ? 3.848 -1.747 9.503 1.00 93.62 109 LEU A CA 1
ATOM 823 C C . LEU A 1 109 ? 2.461 -1.730 10.157 1.00 93.62 109 LEU A C 1
ATOM 825 O O . LEU A 1 109 ? 2.343 -1.958 11.360 1.00 93.62 109 LEU A O 1
ATOM 829 N N . VAL A 1 110 ? 1.402 -1.507 9.377 1.00 91.56 110 VAL A N 1
ATOM 830 C CA . VAL A 1 110 ? 0.021 -1.537 9.883 1.00 91.56 110 VAL A CA 1
ATOM 831 C C . VAL A 1 110 ? -0.341 -2.914 10.441 1.00 91.56 110 VAL A C 1
ATOM 833 O O . VAL A 1 110 ? -0.973 -2.986 11.497 1.00 91.56 110 VAL A O 1
ATOM 836 N N . VAL A 1 111 ? 0.082 -4.001 9.790 1.00 92.44 111 VAL A N 1
ATOM 837 C CA . VAL A 1 111 ? -0.112 -5.372 10.295 1.00 92.44 111 VAL A CA 1
ATOM 838 C C . VAL A 1 111 ? 0.597 -5.565 11.636 1.00 92.44 111 VAL A C 1
ATOM 840 O O . VAL A 1 111 ? -0.026 -6.026 12.592 1.00 92.44 111 VAL A O 1
ATOM 843 N N . VAL A 1 112 ? 1.863 -5.157 11.752 1.00 92.00 112 VAL A N 1
ATOM 844 C CA . VAL A 1 112 ? 2.625 -5.248 13.010 1.00 92.00 112 VAL A CA 1
ATOM 845 C C . VAL A 1 112 ? 1.956 -4.436 14.116 1.00 92.00 112 VAL A C 1
ATOM 847 O O . VAL A 1 112 ? 1.797 -4.927 15.232 1.00 92.00 112 VAL A O 1
ATOM 850 N N . LEU A 1 113 ? 1.500 -3.220 13.813 1.00 89.75 113 LEU A N 1
ATOM 851 C CA . LEU A 1 113 ? 0.790 -2.386 14.779 1.00 89.75 113 LEU A CA 1
ATOM 852 C C . LEU A 1 113 ? -0.543 -3.026 15.213 1.00 89.75 113 LEU A C 1
ATOM 854 O O . LEU A 1 113 ? -0.906 -2.9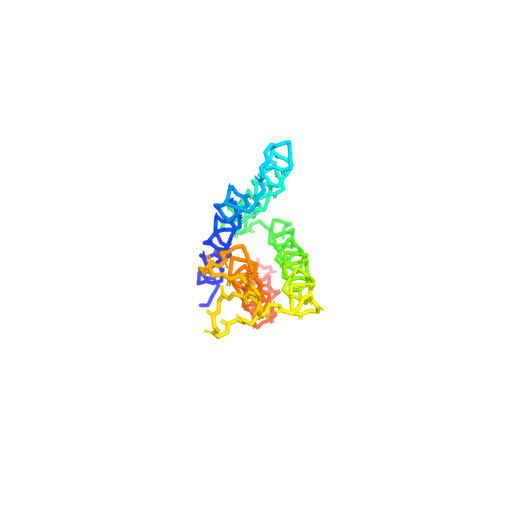18 16.387 1.00 89.75 113 LEU A O 1
ATOM 858 N N . HIS A 1 114 ? -1.264 -3.717 14.320 1.00 88.00 114 HIS A N 1
ATOM 859 C CA . HIS A 1 114 ? -2.469 -4.480 14.684 1.00 88.00 114 HIS A CA 1
ATOM 860 C C . HIS A 1 114 ? -2.137 -5.619 15.643 1.00 88.00 114 HIS A C 1
ATOM 862 O O . HIS A 1 114 ? -2.804 -5.769 16.665 1.00 88.00 114 HIS A O 1
ATOM 868 N N . LEU A 1 115 ? -1.084 -6.384 15.355 1.00 88.88 115 LEU A N 1
ATOM 869 C CA . LEU A 1 115 ? -0.641 -7.483 16.212 1.00 88.88 115 LEU A CA 1
ATOM 870 C C . LEU A 1 115 ? -0.167 -6.975 17.584 1.00 88.88 115 LEU A C 1
ATOM 872 O O . LEU A 1 115 ? -0.550 -7.526 18.613 1.00 88.88 115 LEU A O 1
ATOM 876 N N . ALA A 1 116 ? 0.586 -5.874 17.625 1.00 86.94 116 ALA A N 1
ATOM 877 C CA . ALA A 1 116 ? 1.056 -5.263 18.870 1.00 86.94 116 ALA A CA 1
ATOM 878 C C . ALA A 1 116 ? -0.091 -4.670 19.708 1.00 86.94 116 ALA A C 1
ATOM 880 O O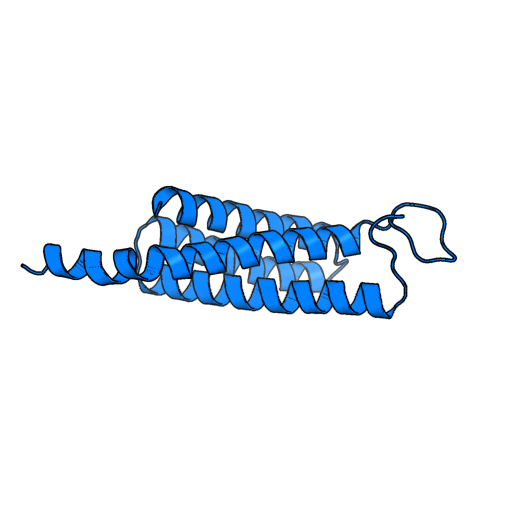 . ALA A 1 116 ? -0.068 -4.696 20.940 1.00 86.94 116 ALA A O 1
ATOM 881 N N . SER A 1 117 ? -1.120 -4.138 19.047 1.00 82.56 117 SER A N 1
ATOM 882 C CA . SER A 1 117 ? -2.303 -3.583 19.712 1.00 82.56 117 SER A CA 1
ATOM 883 C C . SER A 1 117 ? -3.413 -4.605 19.966 1.00 82.56 117 SER A C 1
ATOM 885 O O . SER A 1 117 ? -4.392 -4.265 20.634 1.00 82.56 117 SER A O 1
ATOM 887 N N . TRP A 1 118 ? -3.235 -5.856 19.520 1.00 79.69 118 TRP A N 1
ATOM 888 C CA . TRP A 1 118 ? -4.228 -6.933 19.567 1.00 79.69 118 TRP A CA 1
ATOM 889 C C . TRP A 1 118 ? -4.870 -7.085 20.939 1.00 79.69 118 TRP A C 1
ATOM 891 O O . TRP A 1 118 ? -6.090 -7.117 21.101 1.00 79.69 118 TRP A O 1
ATOM 901 N N . HIS A 1 119 ? -4.014 -7.093 21.954 1.00 70.75 119 HIS A N 1
ATOM 902 C CA . HIS A 1 119 ? -4.405 -7.251 23.342 1.00 70.75 119 HIS A CA 1
ATOM 903 C C . HIS A 1 119 ? -5.368 -6.172 23.830 1.00 70.75 119 HIS A C 1
ATOM 905 O O . HIS A 1 119 ? -6.285 -6.458 24.590 1.00 70.75 119 HIS A O 1
ATOM 911 N N . TRP A 1 120 ? -5.194 -4.935 23.368 1.00 64.69 120 TRP A N 1
ATOM 912 C CA . TRP A 1 120 ? -6.026 -3.796 23.751 1.00 64.69 120 TRP A CA 1
ATOM 913 C C . TRP A 1 120 ? -7.369 -3.807 23.024 1.00 64.69 120 TRP A C 1
ATOM 915 O O . TRP A 1 120 ? -8.391 -3.472 23.618 1.00 64.69 120 TRP A O 1
ATOM 925 N N . VAL A 1 121 ? -7.375 -4.264 21.770 1.00 65.75 121 VAL A N 1
ATOM 926 C CA . VAL A 1 121 ? -8.595 -4.466 20.975 1.00 65.75 121 VAL A CA 1
ATOM 927 C C . VAL A 1 121 ? -9.465 -5.580 21.575 1.00 65.75 121 VAL A C 1
ATOM 929 O O . VAL A 1 121 ? -10.692 -5.486 21.557 1.00 65.75 121 VAL A O 1
ATOM 932 N N . VAL A 1 122 ? -8.848 -6.620 22.148 1.00 64.06 122 VAL A N 1
ATOM 933 C CA . VAL A 1 122 ? -9.564 -7.723 22.812 1.00 64.06 122 VAL A CA 1
ATOM 934 C C . VAL A 1 122 ? -9.955 -7.374 24.257 1.00 64.06 122 VAL A C 1
ATOM 936 O O . VAL A 1 122 ? -11.096 -7.632 24.641 1.00 64.06 122 VAL A O 1
ATOM 939 N N . ARG A 1 123 ? -9.061 -6.762 25.053 1.00 58.28 123 ARG A N 1
ATOM 940 C CA . ARG A 1 123 ? -9.302 -6.453 26.480 1.00 58.28 123 ARG A CA 1
ATOM 941 C C . ARG A 1 123 ? -10.213 -5.258 26.744 1.00 58.28 123 ARG A C 1
ATOM 943 O O . ARG A 1 123 ? -10.838 -5.249 27.799 1.00 58.28 123 ARG A O 1
ATOM 950 N N . GLY A 1 124 ? -10.337 -4.288 25.831 1.00 56.81 124 GLY A N 1
ATOM 951 C CA . GLY A 1 124 ? -11.279 -3.167 26.001 1.00 56.81 124 GLY A CA 1
ATOM 952 C C . GLY A 1 124 ? -12.708 -3.628 26.334 1.00 56.81 124 GLY A C 1
ATOM 953 O O . GLY A 1 124 ? -13.372 -3.029 27.167 1.00 56.81 124 GLY A O 1
ATOM 954 N N . ARG A 1 125 ? -13.120 -4.793 25.813 1.00 51.88 125 ARG A N 1
ATOM 955 C CA . ARG A 1 125 ? -14.412 -5.436 26.111 1.00 51.88 125 ARG A CA 1
ATOM 956 C C . ARG A 1 125 ? -14.630 -5.868 27.557 1.00 51.88 125 ARG A C 1
ATOM 958 O O . ARG A 1 125 ? -15.775 -6.009 27.964 1.00 51.88 125 ARG A O 1
ATOM 965 N N . GLN A 1 126 ? -13.575 -6.197 28.297 1.00 48.19 126 GLN A N 1
ATOM 966 C CA . GLN A 1 126 ? -13.747 -6.775 29.632 1.00 48.19 126 GLN A CA 1
ATOM 967 C C . GLN A 1 126 ? -14.178 -5.719 30.656 1.00 48.19 126 GLN A C 1
ATOM 969 O O . GLN A 1 126 ? -14.753 -6.078 31.673 1.00 48.19 126 GLN A O 1
ATOM 974 N N . LYS A 1 127 ? -13.919 -4.435 30.368 1.00 45.50 127 LYS A N 1
ATOM 975 C CA . LYS A 1 127 ? -14.324 -3.301 31.204 1.00 45.50 127 LYS A CA 1
ATOM 976 C C . LYS A 1 127 ? -15.716 -2.754 30.886 1.00 45.50 127 LYS A C 1
ATOM 978 O O . LYS A 1 127 ? -16.324 -2.218 31.793 1.00 45.50 127 LYS A O 1
ATOM 983 N N . ASP A 1 128 ? -16.203 -2.897 29.653 1.00 49.75 128 ASP A N 1
ATOM 984 C CA . ASP A 1 128 ? -17.532 -2.389 29.260 1.00 49.75 128 ASP A CA 1
ATOM 985 C C . ASP A 1 128 ? -18.665 -3.405 29.514 1.00 49.75 128 ASP A C 1
ATOM 987 O O . ASP A 1 128 ? -19.839 -3.055 29.462 1.00 49.75 128 ASP A O 1
ATOM 991 N N . ASN A 1 129 ? -18.317 -4.671 29.775 1.00 48.72 129 ASN A N 1
ATOM 992 C CA . ASN A 1 129 ? -19.255 -5.750 30.108 1.00 48.72 129 ASN A CA 1
ATOM 993 C C . ASN A 1 129 ? -19.270 -6.099 31.615 1.00 48.72 129 ASN A C 1
ATOM 995 O O . ASN A 1 129 ? -19.831 -7.131 31.988 1.00 48.72 129 ASN A O 1
ATOM 999 N N . MET A 1 130 ? -18.608 -5.292 32.449 1.00 45.22 130 MET A N 1
ATOM 1000 C CA . MET A 1 130 ? -18.675 -5.319 33.918 1.00 45.22 130 MET A CA 1
ATOM 1001 C C . MET A 1 130 ? -19.373 -4.053 34.395 1.00 45.22 130 MET A C 1
ATOM 1003 O O . MET A 1 130 ? -20.146 -4.165 35.368 1.00 45.22 130 MET A O 1
#

Secondary structure (DSSP, 8-state):
-HHHHHHHHHHHHHHHHHHHHHH--THHHHHHHHHHHHHHHHHHHHHTT-HHHHHHHHHHHHHHHHHHHHHHHHHHHTTEETTTTEETT--S--HHHHHHHHHHHHHHHHHHHHHHHHHHHHHHHHHH--

Sequence (130 aa):
MIKFLKSSQMVVSLGVIGSFWLIYPGAMVIFASTVGLAYAAASVGAIRDHRIAIWVAFVFSIVTAVLAALGVNRFMRNGFDFLAGNFDQHSGIYLPPYLFLAISIGAALVVVLHLASWHWVVRGRQKDNM

Radius of gyration: 16.98 Å; chains: 1; bounding box: 40×18×53 Å

pLDDT: mean 85.78, std 10.94, range [45.22, 96.19]

Foldseek 3Di:
DLLVLLVLLLVLLVLQLVLLVVQDDDPSNVVSNVLSVLLNVLSVCVNVVNPVSLVVNLVSLVVQLVVLVVVLVVCVVVQQDPVLQGHPPDDDHDCSSVSSVVSNVSSVVSNVVCVVCVCVNVCVVVVVVD